Protein AF-A0A414CGW7-F1 (afdb_monomer)

pLDDT: mean 81.25, std 12.59, range [33.56, 95.25]

Foldseek 3Di:
DPDLPDDLVVLVVVLVVLVVVLVVLPDQDDDDPPPDDDPVVVVVVVVSVVVNVVNVVVSVVSVVVSVVSVVVSVVSVVVVVVVVVVVVVVVCVVVVVD

InterPro domains:
  IPR046318 Protein of unknown function DUF5344 [PF17279] (6-85)

Sequence (98 aa):
MVQFLINPETLKKEINSLKKAKDAISTKLELDTVGLELQTIDKLKEVETEFNKVIDIYKKLLEQDIQNLEVIIAEWMKVDAKYAGQNAWTRFKQDFWK

Radius of gyration: 25.28 Å; Cα contacts (8 Å, |Δi|>4): 29; chains: 1; bounding box: 55×18×79 Å

Solvent-accessible surface area (backbone atoms only — not comparable to full-atom values): 5839 Å² total; per-residue (Å²): 133,87,73,75,90,68,57,70,69,63,51,51,52,49,51,53,50,50,51,52,54,56,66,66,69,68,80,68,69,78,82,91,60,87,91,63,92,48,77,70,51,57,54,50,52,51,50,37,52,53,51,39,49,52,54,54,52,50,52,53,52,53,52,50,52,50,52,50,52,54,48,51,51,54,52,49,53,54,54,50,52,53,52,53,51,52,53,51,53,55,51,50,55,60,66,73,79,107

Mean predicted aligned error: 9.89 Å

Nearest PDB structures (foldseek):
  5y06-assembly1_A  TM=4.576E-01  e=5.154E+00  Mycolicibacterium smegmatis MC2 155
  3na7-assembly1_A  TM=3.272E-01  e=7.692E+00  Helicobacter pylori NCTC 11638

Secondary structure (DSSP, 8-state):
----SS-HHHHHHHHHHHHHHHHT---------TT---HHHHHHHHHHHHHHHHHHHHHHHHHHHHHHHHHHHHHHHHHHHHHHHHHHHHHHHHHHT-

Structure (mmCIF, N/CA/C/O backbone):
data_AF-A0A414CGW7-F1
#
_entry.id   AF-A0A414CGW7-F1
#
loop_
_atom_site.group_PDB
_atom_site.id
_atom_site.type_symbol
_atom_site.label_atom_id
_atom_site.label_alt_id
_atom_site.label_comp_id
_atom_site.label_asym_id
_atom_site.label_entity_id
_atom_site.label_seq_id
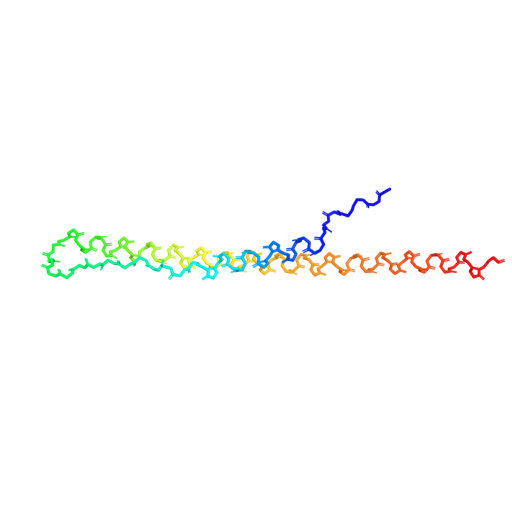_atom_site.pdbx_PDB_ins_code
_atom_site.Cartn_x
_atom_site.Cartn_y
_atom_site.Cartn_z
_atom_site.occupancy
_atom_site.B_iso_or_equiv
_atom_site.auth_seq_id
_atom_site.auth_comp_id
_atom_site.auth_asym_id
_atom_site.auth_atom_id
_atom_site.pdbx_PDB_model_num
ATOM 1 N N . MET A 1 1 ? 13.975 15.755 -31.028 1.00 33.56 1 MET A N 1
ATOM 2 C CA . MET A 1 1 ? 14.165 15.508 -29.584 1.00 33.56 1 MET A CA 1
ATOM 3 C C . MET A 1 1 ? 13.079 14.548 -29.145 1.00 33.56 1 MET A C 1
ATOM 5 O O . MET A 1 1 ? 11.919 14.926 -29.209 1.00 33.56 1 MET A O 1
ATOM 9 N N . VAL A 1 2 ? 13.422 13.306 -28.795 1.00 42.78 2 VAL A N 1
ATOM 10 C CA . VAL A 1 2 ? 12.458 12.399 -28.159 1.00 42.78 2 VAL A CA 1
ATOM 11 C C . VAL A 1 2 ? 12.419 12.808 -26.695 1.00 42.78 2 VAL A C 1
ATOM 13 O O . VAL A 1 2 ? 13.390 12.624 -25.968 1.00 42.78 2 VAL A O 1
ATOM 16 N N . GLN A 1 3 ? 11.347 13.480 -26.300 1.00 46.59 3 GLN A N 1
ATOM 17 C CA . GLN A 1 3 ? 11.078 13.769 -24.902 1.00 46.59 3 GLN A CA 1
ATOM 18 C C . GLN A 1 3 ? 10.789 12.414 -24.243 1.00 46.59 3 GLN A C 1
ATOM 20 O O . GLN A 1 3 ? 9.852 11.730 -24.652 1.00 46.59 3 GLN A O 1
ATOM 25 N N . PHE A 1 4 ? 11.632 11.970 -23.307 1.00 54.97 4 PHE A N 1
ATOM 26 C CA . PHE A 1 4 ? 11.351 10.765 -22.526 1.00 54.97 4 PHE A CA 1
ATOM 27 C C . PHE A 1 4 ? 10.017 10.986 -21.804 1.00 54.97 4 PHE A C 1
ATOM 29 O O . PHE A 1 4 ? 9.943 11.786 -20.877 1.00 54.97 4 PHE A O 1
ATOM 36 N N . LEU A 1 5 ? 8.950 10.333 -22.274 1.00 64.31 5 LEU A N 1
ATOM 37 C CA . LEU A 1 5 ? 7.594 10.516 -21.741 1.00 64.31 5 LEU A CA 1
ATOM 38 C C . LEU A 1 5 ? 7.475 10.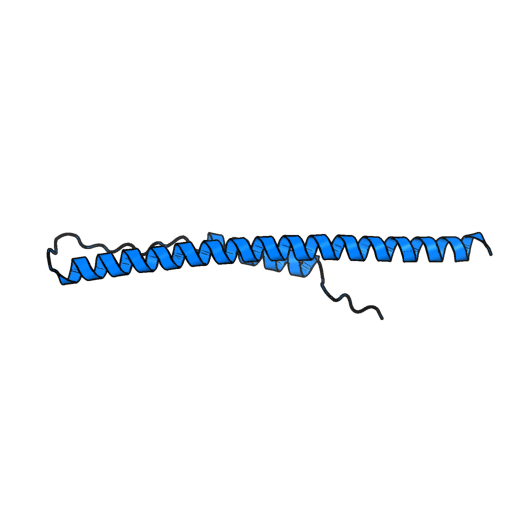046 -20.281 1.00 64.31 5 LEU A C 1
ATOM 40 O O . LEU A 1 5 ? 6.618 10.540 -19.558 1.00 64.31 5 LEU A O 1
ATOM 44 N N . ILE A 1 6 ? 8.345 9.130 -19.839 1.00 68.50 6 ILE A N 1
ATOM 45 C CA . ILE A 1 6 ? 8.450 8.649 -18.456 1.00 68.50 6 ILE A CA 1
ATOM 46 C C . ILE A 1 6 ? 9.937 8.441 -18.142 1.00 68.50 6 ILE A C 1
ATOM 48 O O . ILE A 1 6 ? 10.632 7.788 -18.916 1.00 68.50 6 ILE A O 1
ATOM 52 N N . ASN A 1 7 ? 10.430 8.979 -17.020 1.00 82.50 7 ASN A N 1
ATOM 53 C CA . ASN A 1 7 ? 11.755 8.644 -16.489 1.00 82.50 7 ASN A CA 1
ATOM 54 C C . ASN A 1 7 ? 11.628 7.420 -15.555 1.00 82.50 7 ASN A C 1
ATOM 56 O O . ASN A 1 7 ? 11.043 7.558 -14.474 1.00 82.50 7 ASN A O 1
ATOM 60 N N . PRO A 1 8 ? 12.179 6.244 -15.920 1.00 82.75 8 PRO A N 1
ATOM 61 C CA . PRO A 1 8 ? 12.034 5.027 -15.124 1.00 82.75 8 PRO A CA 1
ATOM 62 C C . PRO A 1 8 ? 12.627 5.131 -13.714 1.00 82.75 8 PRO A C 1
ATOM 64 O O . PRO A 1 8 ? 12.100 4.535 -12.780 1.00 82.75 8 PRO A O 1
ATOM 67 N N . GLU A 1 9 ? 13.718 5.872 -13.523 1.00 84.94 9 GLU A N 1
ATOM 68 C CA . GLU A 1 9 ? 14.359 5.984 -12.207 1.00 84.94 9 GLU A CA 1
ATOM 69 C C . GLU A 1 9 ? 13.525 6.827 -11.243 1.00 84.94 9 GLU A C 1
ATOM 71 O O . GLU A 1 9 ? 13.305 6.430 -10.094 1.00 84.94 9 GLU A O 1
ATOM 76 N N . THR A 1 10 ? 13.002 7.955 -11.729 1.00 87.25 10 THR A N 1
ATOM 77 C CA . THR A 1 10 ? 12.105 8.818 -10.953 1.00 87.25 10 THR A CA 1
ATOM 78 C C . THR A 1 10 ? 10.831 8.069 -10.573 1.00 87.25 10 THR A C 1
ATOM 80 O O . THR A 1 10 ? 10.475 8.038 -9.396 1.00 87.25 10 THR A O 1
ATOM 83 N N . LEU A 1 11 ? 10.207 7.372 -11.528 1.00 87.31 11 LEU A N 1
ATOM 84 C CA . LEU A 1 11 ? 8.984 6.613 -11.271 1.00 87.31 11 LEU A CA 1
ATOM 85 C C . LEU A 1 11 ? 9.218 5.453 -10.284 1.00 87.31 11 LEU A C 1
ATOM 87 O O . LEU A 1 11 ? 8.412 5.242 -9.383 1.00 87.31 11 LEU A O 1
ATOM 91 N N . LYS A 1 12 ? 10.357 4.744 -10.360 1.00 90.25 12 LYS A N 1
ATOM 92 C CA . LYS A 1 12 ? 10.729 3.734 -9.342 1.00 90.25 12 LYS A CA 1
ATOM 93 C C . LYS A 1 12 ? 10.837 4.338 -7.947 1.00 90.25 12 LYS A C 1
ATOM 95 O O . LYS A 1 12 ? 10.425 3.711 -6.970 1.00 90.25 12 LYS A O 1
ATOM 100 N N . LYS A 1 13 ? 11.408 5.539 -7.830 1.00 92.44 13 LYS A N 1
ATOM 101 C CA . LYS A 1 13 ? 11.533 6.240 -6.546 1.00 92.44 13 LYS A CA 1
ATOM 102 C C . LYS A 1 13 ? 10.162 6.613 -5.981 1.00 92.44 13 LYS A C 1
ATOM 104 O O . LYS A 1 13 ? 9.945 6.449 -4.780 1.00 92.44 13 LYS A O 1
ATOM 109 N N . GLU A 1 14 ? 9.247 7.068 -6.828 1.00 90.75 14 GLU A N 1
ATOM 110 C CA . GLU A 1 14 ? 7.865 7.378 -6.450 1.00 90.75 14 GLU A CA 1
ATOM 111 C C . GLU A 1 14 ? 7.098 6.125 -6.011 1.00 90.75 14 GLU A C 1
ATOM 113 O O . GLU A 1 14 ? 6.545 6.124 -4.913 1.00 90.75 14 GLU A O 1
ATOM 118 N N . ILE A 1 15 ? 7.173 5.022 -6.768 1.00 92.12 15 ILE A N 1
ATOM 119 C CA . ILE A 1 15 ? 6.578 3.725 -6.390 1.00 92.12 15 ILE A CA 1
ATOM 120 C C . ILE A 1 15 ? 7.102 3.261 -5.024 1.00 92.12 15 ILE A C 1
ATOM 122 O O . ILE A 1 15 ? 6.331 2.873 -4.148 1.00 92.12 15 ILE A O 1
ATOM 126 N N . ASN A 1 16 ? 8.415 3.341 -4.797 1.00 93.56 16 ASN A N 1
ATOM 127 C CA . ASN A 1 16 ? 9.011 2.974 -3.510 1.00 93.56 16 ASN A CA 1
ATOM 128 C C . ASN A 1 16 ? 8.560 3.891 -2.366 1.00 93.56 16 ASN A C 1
ATOM 130 O O . ASN A 1 16 ? 8.426 3.442 -1.228 1.00 93.56 16 ASN A O 1
ATOM 134 N N . SER A 1 17 ? 8.338 5.173 -2.652 1.00 93.81 17 SER A N 1
ATOM 135 C CA . SER A 1 17 ? 7.842 6.132 -1.663 1.00 93.81 17 SER A CA 1
ATOM 136 C C . SER A 1 17 ? 6.382 5.839 -1.314 1.00 93.81 17 SER A C 1
ATOM 138 O O . SER A 1 17 ? 6.024 5.857 -0.138 1.00 93.81 17 SER A O 1
ATOM 140 N N . LEU A 1 18 ? 5.572 5.463 -2.307 1.00 92.62 18 LEU A N 1
ATOM 141 C CA . LEU A 1 18 ? 4.186 5.039 -2.126 1.00 92.62 18 LEU A CA 1
ATOM 142 C C . LEU A 1 18 ? 4.082 3.737 -1.320 1.00 92.62 18 LEU A C 1
ATOM 144 O O . LEU A 1 18 ? 3.277 3.660 -0.395 1.00 92.62 18 LEU A O 1
ATOM 148 N N . LYS A 1 19 ? 4.948 2.748 -1.590 1.00 93.44 19 LYS A N 1
ATOM 149 C CA . LYS A 1 19 ? 5.057 1.518 -0.784 1.00 93.44 19 LYS A CA 1
ATOM 150 C C . LYS A 1 19 ? 5.315 1.831 0.688 1.00 93.44 19 LYS A C 1
ATOM 152 O O . LYS A 1 19 ? 4.570 1.377 1.550 1.00 93.44 19 LYS A O 1
ATOM 157 N N . LYS A 1 20 ? 6.312 2.679 0.969 1.00 93.00 20 LYS A N 1
ATOM 158 C CA . LYS A 1 20 ? 6.626 3.115 2.339 1.00 93.00 20 LYS A CA 1
ATOM 159 C C . LYS A 1 20 ? 5.454 3.841 2.999 1.00 93.00 20 LYS A C 1
ATOM 161 O O . LYS A 1 20 ? 5.179 3.595 4.167 1.00 93.00 20 LYS A O 1
ATOM 166 N N . ALA A 1 21 ? 4.768 4.716 2.264 1.00 90.69 21 ALA A N 1
ATOM 167 C CA . ALA A 1 21 ? 3.606 5.435 2.776 1.00 90.69 21 ALA A CA 1
ATOM 168 C C . ALA A 1 21 ? 2.452 4.480 3.118 1.00 90.69 21 ALA A C 1
ATOM 170 O O . ALA A 1 21 ? 1.874 4.599 4.192 1.00 90.69 21 ALA A O 1
ATOM 171 N N . LYS A 1 22 ? 2.164 3.494 2.258 1.00 91.38 22 LYS A N 1
ATOM 172 C CA . LYS A 1 22 ? 1.165 2.443 2.509 1.00 91.38 22 LYS A CA 1
ATOM 173 C C . LYS A 1 22 ? 1.516 1.614 3.749 1.00 91.38 22 LYS A C 1
ATOM 175 O O . LYS A 1 22 ? 0.644 1.354 4.575 1.00 91.38 22 LYS A O 1
ATOM 180 N N . ASP A 1 23 ? 2.777 1.211 3.891 1.00 88.31 23 ASP A N 1
ATOM 181 C CA . ASP A 1 23 ? 3.234 0.406 5.031 1.00 88.31 23 ASP A CA 1
ATOM 182 C C . ASP A 1 23 ? 3.211 1.199 6.350 1.00 88.31 23 ASP A C 1
ATOM 184 O O . ASP A 1 23 ? 2.965 0.624 7.410 1.00 88.31 23 ASP A O 1
ATOM 188 N N . ALA A 1 24 ? 3.384 2.524 6.290 1.00 88.69 24 ALA A N 1
ATOM 189 C CA . ALA A 1 24 ? 3.248 3.419 7.439 1.00 88.69 24 ALA A CA 1
ATOM 190 C C . ALA A 1 24 ? 1.793 3.586 7.923 1.00 88.69 24 ALA A C 1
ATOM 192 O O . ALA A 1 24 ? 1.579 4.073 9.033 1.00 88.69 24 ALA A O 1
ATOM 193 N N . ILE A 1 25 ? 0.792 3.160 7.140 1.00 86.75 25 ILE A N 1
ATOM 194 C CA . ILE A 1 25 ? -0.607 3.071 7.583 1.00 86.75 25 ILE A CA 1
ATOM 195 C C . ILE A 1 25 ? -0.731 1.844 8.499 1.00 86.75 25 ILE A C 1
ATOM 197 O O . ILE A 1 25 ? -1.147 0.755 8.081 1.00 86.75 25 ILE A O 1
ATOM 201 N N . SER A 1 26 ? -0.293 2.006 9.746 1.00 70.56 26 SER A N 1
ATOM 202 C CA . SER A 1 26 ? -0.266 0.963 10.778 1.00 70.56 26 SER A CA 1
ATOM 203 C C . SER A 1 26 ? -1.334 1.148 11.854 1.00 70.56 26 SER A C 1
ATOM 205 O O . SER A 1 26 ? -1.706 0.178 12.510 1.00 70.56 26 SER A O 1
ATOM 207 N N . THR A 1 27 ? -1.851 2.363 12.027 1.00 67.56 27 THR A N 1
ATOM 208 C CA . THR A 1 27 ? -2.740 2.685 13.141 1.00 67.56 27 THR A CA 1
ATOM 209 C C . THR A 1 27 ? -4.171 2.284 12.814 1.00 67.56 27 THR A C 1
ATOM 211 O O . THR A 1 27 ? -4.877 2.988 12.092 1.00 67.56 27 THR A O 1
ATOM 214 N N . LYS A 1 28 ? -4.604 1.142 13.352 1.00 72.50 28 LYS A N 1
ATOM 215 C CA . LYS A 1 28 ? -6.031 0.912 13.570 1.00 72.50 28 LYS A CA 1
ATOM 216 C C . LYS A 1 28 ? -6.496 1.884 14.645 1.00 72.50 28 LYS A C 1
ATOM 218 O O . LYS A 1 28 ? -5.754 2.172 15.583 1.00 72.50 28 LYS A O 1
ATOM 223 N N . LEU A 1 29 ? -7.691 2.434 14.472 1.00 78.31 29 LEU A N 1
ATOM 224 C CA . LEU A 1 29 ? -8.331 3.163 15.553 1.00 78.31 29 LEU A CA 1
ATOM 225 C C . LEU A 1 29 ? -8.635 2.134 16.645 1.00 78.31 29 LEU A C 1
ATOM 227 O O . LEU A 1 29 ? -9.278 1.130 16.344 1.00 78.31 29 LEU A O 1
ATOM 231 N N . GLU A 1 30 ? -8.140 2.377 17.854 1.00 78.69 30 GLU A N 1
ATOM 232 C CA . GLU A 1 30 ? -8.450 1.591 19.047 1.00 78.69 30 GLU A CA 1
ATOM 233 C C . GLU A 1 30 ? -9.045 2.542 20.083 1.00 78.69 30 GLU A C 1
ATOM 235 O O . GLU A 1 30 ? -8.421 3.544 20.448 1.00 78.69 30 GLU A O 1
ATOM 240 N N . LEU A 1 31 ? -10.273 2.267 20.518 1.00 77.94 31 LEU A N 1
ATOM 241 C CA . LEU A 1 31 ? -10.914 3.031 21.583 1.00 77.94 31 LEU A CA 1
ATOM 242 C C . LEU A 1 31 ? -10.688 2.339 22.929 1.00 77.94 31 LEU A C 1
ATOM 244 O O . LEU A 1 31 ? -11.093 1.195 23.130 1.00 77.94 31 LEU A O 1
ATOM 248 N N . ASP A 1 32 ? -10.101 3.059 23.884 1.00 75.75 32 ASP A N 1
ATOM 249 C CA . ASP A 1 32 ? -10.082 2.626 25.281 1.00 75.75 32 ASP A CA 1
ATOM 250 C C . ASP A 1 32 ? -11.428 2.966 25.934 1.00 75.75 32 ASP A C 1
ATOM 252 O O . ASP A 1 32 ? -11.766 4.133 26.146 1.00 75.75 32 ASP A O 1
ATOM 256 N N . THR A 1 33 ? -12.229 1.936 26.206 1.00 70.94 33 THR A N 1
ATOM 257 C CA . THR A 1 33 ? -13.577 2.080 26.774 1.00 70.94 33 THR A CA 1
ATOM 258 C C . THR A 1 33 ? -13.697 1.459 28.168 1.00 70.94 33 THR A C 1
ATOM 260 O O . THR A 1 33 ? -14.800 1.077 28.567 1.00 70.94 33 THR A O 1
ATOM 263 N N . VAL A 1 34 ? -12.591 1.269 28.898 1.00 67.94 34 VAL A N 1
ATOM 264 C CA . VAL A 1 34 ? -12.620 0.573 30.195 1.00 67.94 34 VAL A CA 1
ATOM 265 C C . VAL A 1 34 ? -13.516 1.311 31.202 1.00 67.94 34 VAL A C 1
ATOM 267 O O . VAL A 1 34 ? -13.304 2.477 31.522 1.00 67.94 34 VAL A O 1
ATOM 270 N N . GLY A 1 35 ? -14.513 0.595 31.737 1.00 63.47 35 GLY A N 1
ATOM 271 C CA . GLY A 1 35 ? -15.355 1.046 32.853 1.00 63.47 35 GLY A CA 1
A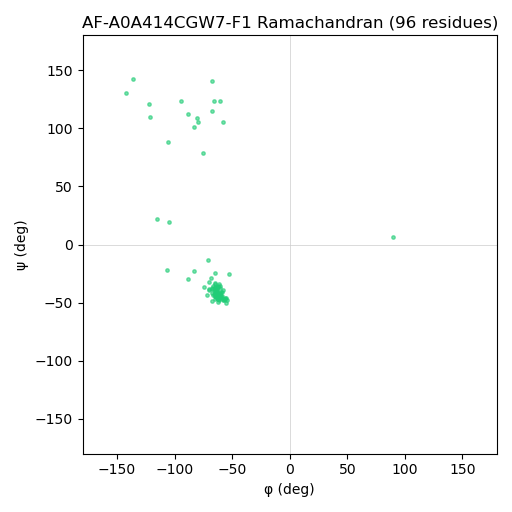TOM 272 C C . GLY A 1 35 ? -16.616 1.830 32.480 1.00 63.47 35 GLY A C 1
ATOM 273 O O . GLY A 1 35 ? -17.298 2.324 33.376 1.00 63.47 35 GLY A O 1
ATOM 274 N N . LEU A 1 36 ? -16.950 1.946 31.193 1.00 62.62 36 LEU A N 1
ATOM 275 C CA . LEU A 1 36 ? -18.126 2.684 30.744 1.00 62.62 36 LEU A CA 1
ATOM 276 C C . LEU A 1 36 ? -1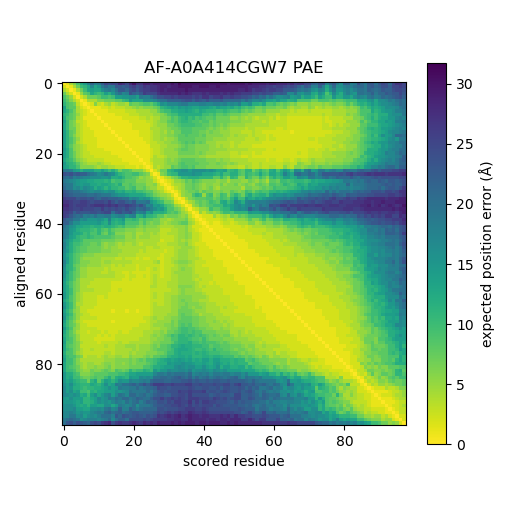9.069 1.769 29.938 1.00 62.62 36 LEU A C 1
ATOM 278 O O . LEU A 1 36 ? -18.777 1.384 28.809 1.00 62.62 36 LEU A O 1
ATOM 282 N N . GLU A 1 37 ? -20.223 1.440 30.519 1.00 63.56 37 GLU A N 1
ATOM 283 C CA . GLU A 1 37 ? -21.317 0.712 29.860 1.00 63.56 37 GLU A CA 1
ATOM 284 C C . GLU A 1 37 ? -22.451 1.694 29.546 1.00 63.56 37 GLU A C 1
ATOM 286 O O . GLU A 1 37 ? -23.350 1.940 30.348 1.00 63.56 37 GLU A O 1
ATOM 291 N N . LEU A 1 38 ? -22.369 2.323 28.373 1.00 73.69 38 LEU A N 1
ATOM 292 C CA . LEU A 1 38 ? -23.373 3.252 27.859 1.00 73.69 38 LEU A CA 1
ATOM 293 C C . LEU A 1 38 ? -23.613 2.944 26.380 1.00 73.69 38 LEU A C 1
ATOM 295 O O . LEU A 1 38 ? -22.657 2.723 25.644 1.00 73.69 38 LEU A O 1
ATOM 299 N N . GLN A 1 39 ? -24.861 3.047 25.909 1.00 75.56 39 GLN A N 1
ATOM 300 C CA . GLN A 1 39 ? -25.216 2.862 24.487 1.00 75.56 39 GLN A CA 1
ATOM 301 C C . GLN A 1 39 ? -24.388 3.742 23.526 1.00 75.56 39 GLN A C 1
ATOM 303 O O . GLN A 1 39 ? -24.217 3.423 22.351 1.00 75.56 39 GLN A O 1
ATOM 308 N N . THR A 1 40 ? -23.871 4.873 24.010 1.00 77.25 40 THR A N 1
ATOM 309 C CA . THR A 1 40 ? -22.977 5.753 23.246 1.00 77.25 40 THR A CA 1
ATOM 310 C C . THR A 1 40 ? -21.643 5.079 22.913 1.00 77.25 40 THR A C 1
ATOM 312 O O . THR A 1 40 ? -21.087 5.332 21.850 1.00 77.25 40 THR A O 1
ATOM 315 N N . ILE A 1 41 ? -21.135 4.204 23.782 1.00 82.56 41 ILE A N 1
ATOM 316 C CA . ILE A 1 41 ? -19.878 3.478 23.568 1.00 82.56 41 ILE A CA 1
ATOM 317 C C . ILE A 1 41 ? -20.042 2.378 22.537 1.00 82.56 41 ILE A C 1
ATOM 319 O O . ILE A 1 41 ? -19.147 2.199 21.717 1.00 82.56 41 ILE A O 1
ATOM 323 N N . ASP A 1 42 ? -21.194 1.713 22.511 1.00 82.19 42 ASP A N 1
ATOM 324 C CA . ASP A 1 42 ? -21.495 0.731 21.469 1.00 82.19 42 ASP A CA 1
ATOM 325 C C . ASP A 1 42 ? -21.451 1.389 20.084 1.00 82.19 42 ASP A C 1
ATOM 327 O O . ASP A 1 42 ? -20.763 0.907 19.186 1.00 82.19 42 ASP A O 1
ATOM 331 N N . LYS A 1 43 ? -22.062 2.573 19.940 1.00 85.12 43 LYS A N 1
ATOM 332 C CA . LYS A 1 43 ? -21.983 3.362 18.698 1.00 85.12 43 LYS A CA 1
ATOM 333 C C . LYS A 1 43 ? -20.560 3.811 18.361 1.00 85.12 43 LYS A C 1
ATOM 335 O O . LYS A 1 43 ? -20.195 3.855 17.191 1.00 85.12 43 LYS A O 1
ATOM 340 N N . LEU A 1 44 ? -19.747 4.159 19.359 1.00 85.69 44 LEU A N 1
ATOM 341 C CA . LEU A 1 44 ? -18.347 4.525 19.128 1.00 85.69 44 LEU A CA 1
ATOM 342 C C . LEU A 1 44 ? -17.516 3.321 18.656 1.00 85.69 44 LEU A C 1
ATOM 344 O O . LEU A 1 44 ? -16.716 3.476 17.737 1.00 85.69 44 LEU A O 1
ATOM 348 N N . LYS A 1 45 ? -17.762 2.122 19.197 1.00 85.31 45 LYS A N 1
ATOM 349 C CA . LYS A 1 45 ? -17.144 0.866 18.735 1.00 85.31 45 LYS A CA 1
ATOM 350 C C . LYS A 1 45 ? -17.585 0.475 17.323 1.00 85.31 45 LYS A C 1
ATOM 352 O O . LYS A 1 45 ? -16.788 -0.052 16.544 1.00 85.31 45 LYS A O 1
ATOM 357 N N . GLU A 1 46 ? -18.837 0.747 16.958 1.00 87.88 46 GLU A N 1
ATOM 358 C CA . GLU A 1 46 ? -19.305 0.596 15.575 1.00 87.88 46 GLU A CA 1
ATOM 359 C C . GLU A 1 46 ? -18.545 1.538 14.631 1.00 87.88 46 GLU A C 1
ATOM 361 O O . GLU A 1 46 ? -18.045 1.099 13.596 1.00 87.88 46 GLU A O 1
ATOM 366 N N . VAL A 1 47 ? -18.381 2.811 15.010 1.00 88.19 47 VAL A N 1
ATOM 367 C CA . VAL A 1 47 ? -17.598 3.787 14.232 1.00 88.19 47 VAL A CA 1
ATOM 368 C C . VAL A 1 47 ? -16.136 3.361 14.110 1.00 88.19 47 VAL A C 1
ATOM 370 O O . VAL A 1 47 ? -15.584 3.416 13.015 1.00 88.19 47 VAL A O 1
ATOM 373 N N . GLU A 1 48 ? -15.516 2.900 15.195 1.00 89.00 48 GLU A N 1
ATOM 374 C CA . GLU A 1 48 ? -14.162 2.335 15.190 1.00 89.00 48 GLU A CA 1
ATOM 375 C C . GLU A 1 48 ? -14.042 1.177 14.192 1.00 89.00 48 GLU A C 1
ATOM 377 O O . GLU A 1 48 ? -13.123 1.138 13.371 1.00 89.00 48 GLU A O 1
ATOM 382 N N . THR A 1 49 ? -15.014 0.265 14.212 1.00 89.75 49 THR A N 1
ATOM 383 C CA . THR A 1 49 ? -15.068 -0.888 13.311 1.00 89.75 49 THR A CA 1
ATOM 384 C C . THR A 1 49 ? -15.178 -0.454 11.849 1.00 89.75 49 THR A C 1
ATOM 386 O O . THR A 1 49 ? -14.409 -0.924 11.009 1.00 89.75 49 THR A O 1
ATOM 389 N N . GLU A 1 50 ? -16.105 0.448 11.523 1.00 91.88 50 GLU A N 1
ATOM 390 C CA . GLU A 1 50 ? -16.282 0.942 10.153 1.00 91.88 50 GLU A CA 1
ATOM 391 C C . GLU A 1 50 ? -15.073 1.752 9.674 1.00 91.88 50 GLU A C 1
ATOM 393 O O . GLU A 1 50 ? -14.630 1.596 8.535 1.00 91.88 50 GLU A O 1
ATOM 398 N N . PHE A 1 51 ? -14.467 2.555 10.546 1.00 91.12 51 PHE A N 1
ATOM 399 C CA . PHE A 1 51 ? -13.265 3.310 10.208 1.00 91.12 51 PHE A CA 1
ATOM 400 C C . PHE A 1 51 ? -12.087 2.381 9.896 1.00 91.12 51 PHE A C 1
ATOM 402 O O . PHE A 1 51 ? -11.396 2.560 8.891 1.00 91.12 51 PHE A O 1
ATOM 409 N N . ASN A 1 52 ? -11.907 1.326 10.691 1.00 91.75 52 ASN A N 1
ATOM 410 C CA . ASN A 1 52 ? -10.891 0.308 10.437 1.00 91.75 52 ASN A CA 1
ATOM 411 C C . ASN A 1 52 ? -11.130 -0.433 9.107 1.00 91.75 52 ASN A C 1
ATOM 413 O O . ASN A 1 52 ? -10.173 -0.693 8.376 1.00 91.75 52 ASN A O 1
ATOM 417 N N . LYS A 1 53 ? -12.389 -0.689 8.717 1.00 92.81 53 LYS A N 1
ATOM 418 C CA . LYS A 1 53 ? -12.709 -1.229 7.380 1.00 92.81 53 LYS A CA 1
ATOM 419 C C . LYS A 1 53 ? -12.310 -0.270 6.258 1.00 92.81 53 LYS A C 1
ATOM 421 O O . LYS A 1 53 ? -11.775 -0.715 5.244 1.00 92.81 53 LYS A O 1
ATOM 426 N N . VAL A 1 54 ? -12.551 1.033 6.424 1.00 92.12 54 VAL A N 1
ATOM 427 C CA . VAL A 1 54 ? -12.145 2.054 5.442 1.00 92.12 54 VAL A CA 1
ATOM 428 C C . VAL A 1 54 ? -10.625 2.081 5.284 1.00 92.12 54 VAL A C 1
ATOM 430 O O . VAL A 1 54 ? -10.139 2.096 4.152 1.00 92.12 54 VAL A O 1
ATOM 433 N N . ILE A 1 55 ? -9.872 2.009 6.388 1.00 91.56 55 ILE A N 1
ATOM 434 C CA . ILE A 1 55 ? -8.405 1.904 6.359 1.00 91.56 55 ILE A CA 1
ATOM 435 C C . ILE A 1 55 ? -7.969 0.667 5.561 1.00 91.56 55 ILE A C 1
ATOM 437 O O . ILE A 1 55 ? -7.115 0.771 4.678 1.00 91.56 55 ILE A O 1
ATOM 441 N N . ASP A 1 56 ? -8.575 -0.493 5.819 1.00 91.19 56 ASP A N 1
ATOM 442 C CA . ASP A 1 56 ? -8.241 -1.737 5.120 1.00 91.19 56 ASP A CA 1
ATOM 443 C C . ASP A 1 56 ? -8.549 -1.667 3.614 1.00 91.19 56 ASP A C 1
ATOM 445 O O . ASP A 1 56 ? -7.751 -2.126 2.792 1.00 91.19 56 ASP A O 1
ATOM 449 N N . ILE A 1 57 ? -9.685 -1.075 3.228 1.00 93.62 57 ILE A N 1
ATOM 450 C CA . ILE A 1 57 ? -10.047 -0.859 1.818 1.00 93.62 57 ILE A CA 1
ATOM 451 C C . ILE A 1 57 ? -9.042 0.078 1.149 1.00 93.62 57 ILE A C 1
ATOM 453 O O . ILE A 1 57 ? -8.550 -0.224 0.062 1.00 93.62 57 ILE A O 1
ATOM 457 N N . TYR A 1 58 ? -8.694 1.183 1.805 1.00 92.38 58 TYR A N 1
ATOM 458 C CA . TYR A 1 58 ? -7.734 2.139 1.269 1.00 92.38 58 TYR A CA 1
ATOM 459 C C . TYR A 1 58 ? -6.358 1.500 1.043 1.00 92.38 58 TYR A C 1
ATOM 461 O O . TYR A 1 58 ? -5.764 1.673 -0.021 1.00 92.38 58 TYR A O 1
ATOM 469 N N . LYS A 1 59 ? -5.880 0.669 1.978 1.00 92.25 59 LYS A N 1
ATOM 470 C CA . LYS A 1 59 ? -4.623 -0.081 1.807 1.00 92.25 59 LYS A CA 1
ATOM 471 C C . LYS A 1 59 ? -4.661 -1.035 0.611 1.00 92.25 59 LYS A C 1
ATOM 473 O O . LYS A 1 59 ? -3.648 -1.176 -0.070 1.00 92.25 59 LYS A O 1
ATOM 478 N N . LYS A 1 60 ? -5.803 -1.675 0.338 1.00 92.62 60 LYS A N 1
ATOM 479 C CA . LYS A 1 60 ? -5.976 -2.546 -0.839 1.00 92.62 60 LYS A CA 1
ATOM 480 C C . LYS A 1 60 ? -5.944 -1.759 -2.149 1.00 92.62 60 LYS A C 1
ATOM 482 O O . LYS A 1 60 ? -5.306 -2.211 -3.093 1.00 92.62 60 LYS A O 1
ATOM 487 N N . LEU A 1 61 ? -6.588 -0.592 -2.195 1.00 94.56 61 LEU A N 1
ATOM 488 C CA . LEU A 1 61 ? -6.546 0.288 -3.368 1.00 94.56 61 LEU A CA 1
ATOM 489 C C . LEU A 1 61 ? -5.119 0.775 -3.642 1.00 94.56 61 LEU A C 1
ATOM 491 O O . LEU A 1 61 ? -4.641 0.662 -4.765 1.00 94.56 61 LEU A O 1
ATOM 495 N N . LEU A 1 62 ? -4.399 1.201 -2.599 1.00 93.75 62 LEU A N 1
ATOM 496 C CA . LEU A 1 62 ? -2.992 1.587 -2.717 1.00 93.75 62 LEU A CA 1
ATOM 497 C C . LEU A 1 62 ? -2.103 0.449 -3.233 1.00 93.75 62 LEU A C 1
ATOM 499 O O . LEU A 1 62 ? -1.216 0.684 -4.047 1.00 93.75 62 LEU A O 1
ATOM 503 N N . GLU A 1 63 ? -2.325 -0.781 -2.768 1.00 93.56 63 GLU A N 1
ATOM 504 C CA . GLU A 1 63 ? -1.603 -1.955 -3.268 1.00 93.56 63 GLU A CA 1
ATOM 505 C C . GLU A 1 63 ? -1.867 -2.188 -4.761 1.00 93.56 63 GLU A C 1
ATOM 507 O O . GLU A 1 63 ? -0.932 -2.431 -5.523 1.00 93.56 63 GLU A O 1
ATOM 512 N N . GLN A 1 64 ? -3.122 -2.062 -5.194 1.00 95.25 64 GLN A N 1
ATOM 513 C CA . GLN A 1 64 ? -3.490 -2.188 -6.601 1.00 95.25 64 GLN A CA 1
ATOM 514 C C . GLN A 1 64 ? -2.844 -1.089 -7.459 1.00 95.25 64 GLN A C 1
ATOM 516 O O . GLN A 1 64 ? -2.316 -1.380 -8.532 1.00 95.25 64 GLN A O 1
ATOM 521 N N . ASP A 1 65 ? -2.825 0.156 -6.983 1.00 93.88 65 ASP A N 1
ATOM 522 C CA . ASP A 1 65 ? -2.170 1.266 -7.679 1.00 93.88 65 ASP A CA 1
ATOM 523 C C . ASP A 1 65 ? -0.660 1.041 -7.813 1.00 93.88 65 ASP A C 1
ATOM 525 O O . ASP A 1 65 ? -0.096 1.241 -8.890 1.00 93.88 65 ASP A O 1
ATOM 529 N N . ILE A 1 66 ? -0.005 0.557 -6.753 1.00 94.69 66 ILE A N 1
ATOM 530 C CA . ILE A 1 66 ? 1.415 0.184 -6.784 1.00 94.69 66 ILE A CA 1
ATOM 531 C C . ILE A 1 66 ? 1.667 -0.875 -7.865 1.00 94.69 66 ILE A C 1
ATOM 533 O O . ILE A 1 66 ? 2.576 -0.703 -8.676 1.00 94.69 66 ILE A O 1
ATOM 537 N N . GLN A 1 67 ? 0.852 -1.931 -7.918 1.00 94.44 67 GLN A N 1
ATOM 538 C CA . GLN A 1 67 ? 0.985 -2.994 -8.919 1.00 94.44 67 GLN A CA 1
ATOM 539 C C . GLN A 1 67 ? 0.771 -2.469 -10.344 1.00 94.44 67 GLN A C 1
ATOM 541 O O . GLN A 1 67 ? 1.543 -2.788 -11.248 1.00 94.44 67 GLN A O 1
ATOM 546 N N . ASN A 1 68 ? -0.230 -1.612 -10.548 1.00 93.19 68 ASN A N 1
ATOM 547 C CA . ASN A 1 68 ? -0.48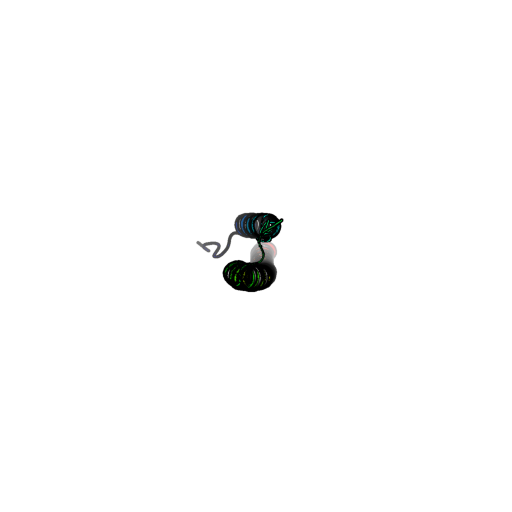0 -0.982 -11.843 1.00 93.19 68 ASN A CA 1
ATOM 548 C C . ASN A 1 68 ? 0.726 -0.149 -12.303 1.00 93.19 68 ASN A C 1
ATOM 550 O O . ASN A 1 68 ? 1.152 -0.254 -13.454 1.00 93.19 68 ASN A O 1
ATOM 554 N N . LEU A 1 69 ? 1.320 0.643 -11.404 1.00 92.56 69 LEU A N 1
ATOM 555 C CA . LEU A 1 69 ? 2.507 1.447 -11.708 1.00 92.56 69 LEU A CA 1
ATOM 556 C C . LEU A 1 69 ? 3.731 0.577 -12.034 1.00 92.56 69 LEU A C 1
ATOM 558 O O . LEU A 1 69 ? 4.505 0.921 -12.930 1.00 92.56 69 LEU A O 1
ATOM 562 N N . GLU A 1 70 ? 3.894 -0.564 -11.360 1.00 91.25 70 GLU A N 1
ATOM 563 C CA . GLU A 1 70 ? 4.945 -1.545 -11.660 1.00 91.25 70 GLU A CA 1
ATOM 564 C C . GLU A 1 70 ? 4.781 -2.191 -13.042 1.00 91.25 70 GLU A C 1
ATOM 566 O O . GLU A 1 70 ? 5.769 -2.410 -13.750 1.00 91.25 70 GLU A O 1
ATOM 571 N N . VAL A 1 71 ? 3.544 -2.454 -13.465 1.00 92.38 71 VAL A N 1
ATOM 572 C CA . VAL A 1 71 ? 3.260 -2.939 -14.821 1.00 92.38 71 VAL A CA 1
ATOM 573 C C . VAL A 1 71 ? 3.575 -1.857 -15.851 1.00 92.38 71 VAL A C 1
ATOM 575 O O . VAL A 1 71 ? 4.315 -2.122 -16.800 1.00 92.38 71 VAL A O 1
ATOM 578 N N . ILE A 1 72 ? 3.097 -0.626 -15.636 1.00 88.81 72 ILE A N 1
ATOM 579 C CA . ILE A 1 72 ? 3.318 0.507 -16.549 1.00 88.81 72 ILE A CA 1
ATOM 580 C C . ILE A 1 72 ? 4.812 0.739 -16.780 1.00 88.81 72 ILE A C 1
ATOM 582 O O . ILE A 1 72 ? 5.250 0.874 -17.924 1.00 88.81 72 ILE A O 1
ATOM 586 N N . ILE A 1 73 ? 5.623 0.753 -15.718 1.00 88.44 73 ILE A N 1
ATOM 587 C CA . ILE A 1 73 ? 7.064 0.966 -15.873 1.00 88.44 73 ILE A CA 1
ATOM 588 C C . ILE A 1 73 ? 7.747 -0.207 -16.585 1.00 88.44 73 ILE A C 1
ATOM 590 O O . ILE A 1 73 ? 8.638 0.013 -17.407 1.00 88.44 73 ILE A O 1
ATOM 594 N N . ALA A 1 74 ? 7.329 -1.447 -16.319 1.00 87.75 74 ALA A N 1
ATOM 595 C CA . ALA A 1 74 ? 7.880 -2.618 -16.992 1.00 87.75 74 ALA A CA 1
ATOM 596 C C . ALA A 1 74 ? 7.559 -2.609 -18.495 1.00 87.75 74 ALA A C 1
ATOM 598 O O . ALA A 1 74 ? 8.430 -2.902 -19.317 1.00 87.75 74 ALA A O 1
ATOM 599 N N . GLU A 1 75 ? 6.331 -2.252 -18.869 1.00 87.62 75 GLU A N 1
ATOM 600 C CA . GLU A 1 75 ? 5.927 -2.094 -20.266 1.00 87.62 75 GLU A CA 1
ATOM 601 C C . GLU A 1 75 ? 6.675 -0.952 -20.946 1.00 87.62 75 GLU A C 1
ATOM 603 O O . GLU A 1 75 ? 7.212 -1.144 -22.039 1.00 87.62 75 GLU A O 1
ATOM 608 N N . TRP A 1 76 ? 6.801 0.196 -20.276 1.00 85.69 76 TRP A N 1
ATOM 609 C CA . TRP A 1 76 ? 7.574 1.320 -20.793 1.00 85.69 76 TRP A CA 1
ATOM 610 C C . TRP A 1 76 ? 9.022 0.908 -21.077 1.00 85.69 76 TRP A C 1
ATOM 612 O O . TRP A 1 76 ? 9.524 1.134 -22.177 1.00 85.69 76 TRP A O 1
ATOM 622 N N . MET A 1 77 ? 9.681 0.226 -20.132 1.00 84.50 77 MET A N 1
ATOM 623 C CA . MET A 1 77 ? 11.071 -0.219 -20.296 1.00 84.50 77 MET A CA 1
ATOM 624 C C . MET A 1 77 ? 11.233 -1.213 -21.457 1.00 84.50 77 MET A C 1
ATOM 626 O O . MET A 1 77 ? 12.236 -1.168 -22.167 1.00 84.50 77 MET A O 1
ATOM 630 N N . LYS A 1 78 ? 10.247 -2.090 -21.694 1.00 86.12 78 LYS A N 1
ATOM 631 C CA . LYS A 1 78 ? 10.241 -2.992 -22.862 1.00 86.12 78 LYS A CA 1
ATOM 632 C C . LYS A 1 78 ? 10.135 -2.216 -24.175 1.00 86.12 78 LYS A C 1
ATOM 634 O O . LYS A 1 78 ? 10.832 -2.538 -25.138 1.00 86.12 78 LYS A O 1
ATOM 639 N N . VAL A 1 79 ? 9.252 -1.218 -24.223 1.00 84.31 79 VAL A N 1
ATOM 640 C CA . VAL A 1 79 ? 9.050 -0.370 -25.403 1.00 84.31 79 VAL A CA 1
ATOM 641 C C . VAL A 1 79 ? 10.319 0.428 -25.710 1.00 84.31 79 VAL A C 1
ATOM 643 O O . VAL A 1 79 ? 10.769 0.432 -26.855 1.00 84.31 79 VAL A O 1
ATOM 646 N N . ASP A 1 80 ? 10.940 1.024 -24.698 1.00 79.62 80 ASP A N 1
ATOM 647 C CA . ASP A 1 80 ? 12.184 1.783 -24.845 1.00 79.62 80 ASP A CA 1
ATOM 648 C C . ASP A 1 80 ? 13.346 0.910 -25.335 1.00 79.62 80 ASP A C 1
ATOM 650 O O . ASP A 1 80 ? 13.994 1.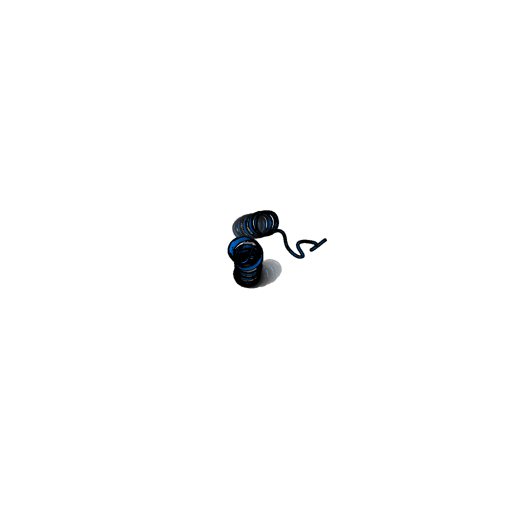236 -26.331 1.00 79.62 80 ASP A O 1
ATOM 654 N N . ALA A 1 81 ? 13.533 -0.275 -24.742 1.00 80.38 81 ALA A N 1
ATOM 655 C CA . ALA A 1 81 ? 14.545 -1.233 -25.186 1.00 80.38 81 ALA A CA 1
ATOM 656 C C . ALA A 1 81 ? 14.358 -1.648 -26.659 1.00 80.38 81 ALA A C 1
ATOM 658 O O . ALA A 1 81 ? 15.332 -1.759 -27.411 1.00 80.38 81 ALA A O 1
ATOM 659 N N . LYS A 1 82 ? 13.106 -1.834 -27.103 1.00 81.31 82 LYS A N 1
ATOM 660 C CA . LYS A 1 82 ? 12.782 -2.155 -28.501 1.00 81.31 82 LYS A CA 1
ATOM 661 C C . LYS A 1 82 ? 13.212 -1.034 -29.452 1.00 81.31 82 LYS A C 1
ATOM 663 O O . LYS A 1 82 ? 13.831 -1.317 -30.480 1.00 81.31 82 LYS A O 1
ATOM 668 N N . TYR A 1 83 ? 12.906 0.221 -29.126 1.00 75.75 83 TYR A N 1
ATOM 669 C CA . TYR A 1 83 ? 13.295 1.364 -29.958 1.00 75.75 83 TYR A CA 1
ATOM 670 C C . TYR A 1 83 ? 14.806 1.617 -29.932 1.00 75.75 83 TYR A C 1
ATOM 672 O O . TYR A 1 83 ? 15.398 1.889 -30.978 1.00 75.75 83 TYR A O 1
ATOM 680 N N . ALA A 1 84 ? 15.462 1.452 -28.781 1.00 73.88 84 ALA A N 1
ATOM 681 C CA . ALA A 1 84 ? 16.916 1.537 -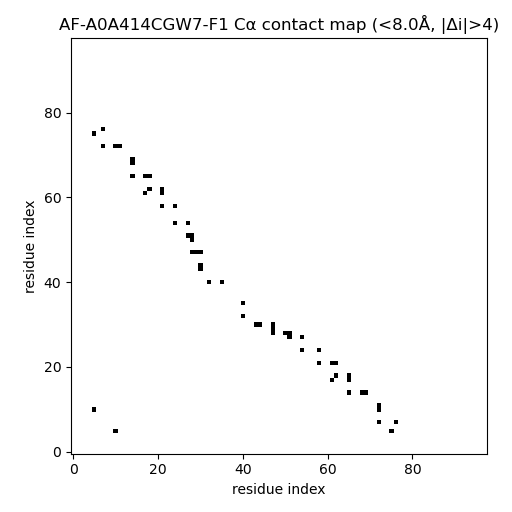28.672 1.00 73.88 84 ALA A CA 1
ATOM 682 C C . ALA A 1 84 ? 17.618 0.502 -29.574 1.00 73.88 84 ALA A C 1
ATOM 684 O O . ALA A 1 84 ? 18.545 0.852 -30.309 1.00 73.88 84 ALA A O 1
ATOM 685 N N . GLY A 1 85 ? 17.132 -0.745 -29.597 1.00 74.50 85 GLY A N 1
ATOM 686 C CA . GLY A 1 85 ? 17.653 -1.802 -30.471 1.00 74.50 85 GLY A CA 1
ATOM 687 C C . GLY A 1 85 ? 17.473 -1.508 -31.966 1.00 74.50 85 GLY A C 1
ATOM 688 O O . GLY A 1 85 ? 18.393 -1.725 -32.755 1.00 74.50 85 GLY A O 1
ATOM 689 N N . GLN A 1 86 ? 16.325 -0.950 -32.368 1.00 72.50 86 GLN A N 1
ATOM 690 C CA . GLN A 1 86 ? 16.097 -0.523 -33.757 1.00 72.50 86 GLN A CA 1
ATOM 691 C C . GLN A 1 86 ? 17.038 0.611 -34.176 1.00 72.50 86 GLN A C 1
ATOM 693 O O . GLN A 1 86 ? 17.603 0.575 -35.273 1.00 72.50 86 GLN A O 1
ATOM 698 N N . ASN A 1 87 ? 17.254 1.590 -33.298 1.00 71.19 87 ASN A N 1
ATOM 699 C CA . ASN A 1 87 ? 18.176 2.694 -33.552 1.00 71.19 87 ASN A CA 1
ATOM 700 C C . ASN A 1 87 ? 19.629 2.204 -33.674 1.00 71.19 87 ASN A C 1
ATOM 702 O O . ASN A 1 87 ? 2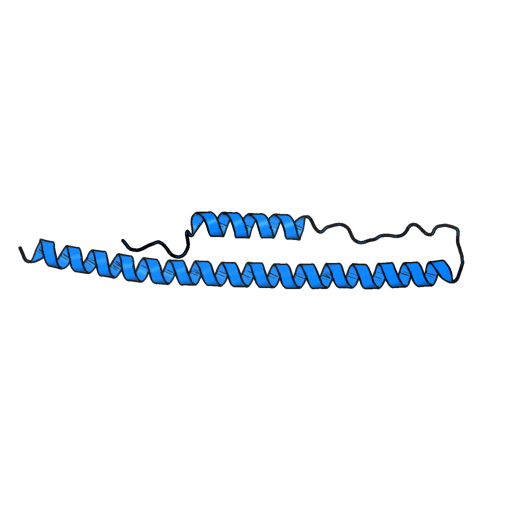0.356 2.656 -34.561 1.00 71.19 87 ASN A O 1
ATOM 706 N N . ALA A 1 88 ? 20.039 1.243 -32.840 1.00 70.12 88 ALA A N 1
ATOM 707 C CA . ALA A 1 88 ? 21.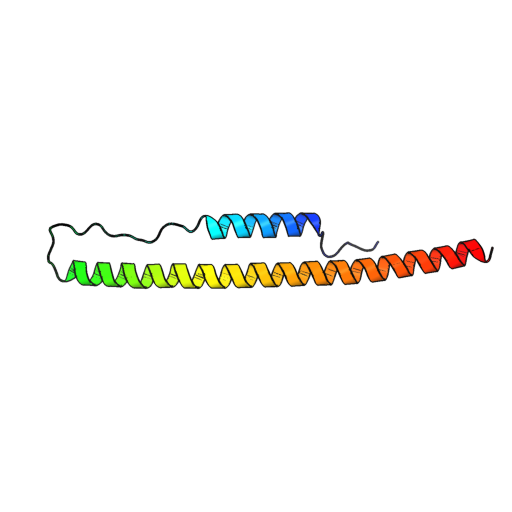359 0.617 -32.914 1.00 70.12 88 ALA A CA 1
ATOM 708 C C . ALA A 1 88 ? 21.559 -0.165 -34.223 1.00 70.12 88 ALA A C 1
ATOM 710 O O . ALA A 1 88 ? 22.579 -0.001 -34.890 1.00 70.12 88 ALA A O 1
ATOM 711 N N . TRP A 1 89 ? 20.564 -0.951 -34.642 1.00 66.62 89 TRP A N 1
ATOM 712 C CA . TRP A 1 89 ? 20.598 -1.690 -35.908 1.00 66.62 89 TRP A CA 1
ATOM 713 C C . TRP A 1 89 ? 20.651 -0.771 -37.134 1.00 66.62 89 TRP A C 1
ATOM 715 O O . TRP A 1 89 ? 21.367 -1.037 -38.099 1.00 66.62 89 TRP A O 1
ATOM 725 N N . THR A 1 90 ? 19.910 0.336 -37.084 1.00 71.81 90 THR A N 1
ATOM 726 C CA . THR A 1 90 ? 19.883 1.331 -38.163 1.00 71.81 90 THR A CA 1
ATOM 727 C C . THR A 1 90 ? 21.235 2.031 -38.299 1.00 71.81 90 THR A C 1
ATOM 729 O O . THR A 1 90 ? 21.738 2.148 -39.414 1.00 71.81 90 THR A O 1
ATOM 732 N N . ARG A 1 91 ? 21.866 2.415 -37.177 1.00 66.38 91 ARG A N 1
ATOM 733 C CA . ARG A 1 91 ? 23.240 2.949 -37.156 1.00 66.38 91 ARG A CA 1
ATOM 734 C C . ARG A 1 91 ? 24.262 1.943 -37.677 1.00 66.38 91 ARG A C 1
ATOM 736 O O . ARG A 1 91 ? 25.030 2.282 -38.566 1.00 66.38 91 ARG A O 1
ATOM 743 N N . PHE A 1 92 ? 24.208 0.695 -37.206 1.00 72.94 92 PHE A N 1
ATOM 744 C CA . PHE A 1 92 ? 25.098 -0.369 -37.675 1.00 72.94 92 PHE A CA 1
ATOM 745 C C . PHE A 1 92 ? 25.045 -0.533 -39.200 1.00 72.94 92 PHE A C 1
ATOM 747 O O . PHE A 1 92 ? 26.082 -0.535 -39.852 1.00 72.94 92 PHE A O 1
ATOM 754 N N . LYS A 1 93 ? 23.848 -0.601 -39.799 1.00 72.81 93 LYS A N 1
ATOM 755 C CA . LYS A 1 93 ? 23.712 -0.670 -41.264 1.00 72.81 93 LYS A CA 1
ATOM 756 C C . LYS A 1 93 ? 24.305 0.547 -41.978 1.00 72.81 93 LYS A C 1
ATOM 758 O O . LYS A 1 93 ? 24.830 0.401 -43.074 1.00 72.81 93 LYS A O 1
ATOM 763 N N . GLN A 1 94 ? 24.199 1.733 -41.391 1.00 74.56 94 GLN A N 1
ATOM 764 C CA . GLN A 1 94 ? 24.725 2.961 -41.986 1.00 74.56 94 GLN A CA 1
ATOM 765 C C . GLN A 1 94 ? 26.258 3.014 -41.985 1.00 74.56 94 GLN A C 1
ATOM 767 O O . GLN A 1 94 ? 26.834 3.585 -42.907 1.00 74.56 94 GLN A O 1
ATOM 772 N N . ASP A 1 95 ? 26.891 2.422 -40.971 1.00 74.69 95 ASP A N 1
ATOM 773 C CA . ASP A 1 95 ? 28.348 2.395 -40.813 1.00 74.69 95 ASP A CA 1
ATOM 774 C C . ASP A 1 95 ? 29.001 1.201 -41.530 1.00 74.69 95 ASP A C 1
ATOM 776 O O . ASP A 1 95 ? 30.136 1.311 -41.973 1.00 74.69 95 ASP A O 1
ATOM 780 N N . PHE A 1 96 ? 28.298 0.071 -41.674 1.00 64.56 96 PHE A N 1
ATOM 781 C CA . PHE A 1 96 ? 28.838 -1.151 -42.292 1.00 64.56 96 PHE A CA 1
ATOM 782 C C . PHE A 1 96 ? 28.778 -1.155 -43.831 1.00 64.56 96 PHE A C 1
ATOM 784 O O . PHE A 1 96 ? 29.510 -1.901 -44.473 1.00 64.56 96 PHE A O 1
ATOM 791 N N . TRP A 1 97 ? 27.882 -0.361 -44.426 1.00 63.84 97 TRP A N 1
ATOM 792 C CA . TRP A 1 97 ? 27.718 -0.238 -45.885 1.00 63.84 97 TRP A CA 1
ATOM 793 C C . TRP A 1 97 ? 28.296 1.077 -46.449 1.00 63.84 97 TRP A C 1
ATOM 795 O O . TRP A 1 97 ? 27.924 1.492 -47.548 1.00 63.84 97 TRP A O 1
ATOM 805 N N . LYS A 1 98 ? 29.186 1.732 -45.697 1.00 53.44 98 LYS A N 1
ATOM 806 C CA . LYS A 1 98 ? 30.097 2.788 -46.164 1.00 53.44 98 LYS A CA 1
ATOM 807 C C . LYS A 1 98 ? 31.497 2.215 -46.332 1.00 53.44 98 LYS A C 1
ATOM 809 O O . LYS A 1 98 ? 32.207 2.727 -47.222 1.00 53.44 98 LYS A O 1
#

Organism: Streptococcus parasanguinis (NCBI:txid1318)